Protein AF-A0A391P2V5-F1 (afdb_monomer_lite)

Radius of gyration: 25.5 Å; chains: 1; bounding box: 58×26×58 Å

Secondary structure (DSSP, 8-state):
--HHHHHHHHTS---HHHHHHHHHHHHH-TTS-TTTHHHHHHHHHHHHHHHHHHHHHHHHHHHHHHHHHHHHHHHHHHHHHHHHHHHHTT--HHHHHHHHHHHHHTT--SHHHHHHHHHHHHHHH-HHHHHHHHHHH--

pLDDT: mean 96.31, std 2.56, range [82.62, 98.31]

Structure (mmCIF, N/CA/C/O backbone):
data_AF-A0A391P2V5-F1
#
_entry.id   AF-A0A391P2V5-F1
#
loop_
_atom_site.group_PDB
_atom_site.id
_atom_site.type_symbol
_atom_site.label_atom_id
_atom_site.label_alt_id
_atom_site.label_comp_id
_atom_site.label_asym_id
_atom_site.label_entity_id
_atom_site.label_seq_id
_atom_site.pdbx_PDB_ins_code
_atom_site.Cartn_x
_atom_site.Cartn_y
_atom_site.Cartn_z
_atom_site.occupancy
_atom_site.B_iso_or_equiv
_atom_site.auth_seq_id
_atom_site.auth_comp_id
_atom_site.auth_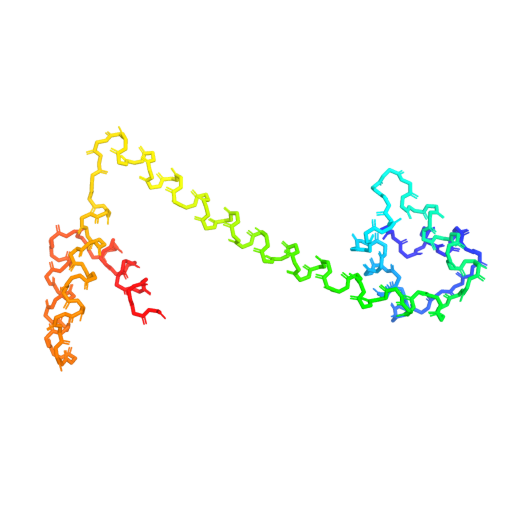asym_id
_atom_site.auth_atom_id
_atom_site.pdbx_PDB_model_num
ATOM 1 N N . MET A 1 1 ? -14.887 8.761 12.098 1.00 90.38 1 MET A N 1
ATOM 2 C CA . MET A 1 1 ? -15.874 9.767 12.563 1.00 90.38 1 MET A CA 1
ATOM 3 C C . MET A 1 1 ? -15.103 10.851 13.298 1.00 90.38 1 MET A C 1
ATOM 5 O O . MET A 1 1 ? -13.903 10.674 13.423 1.00 90.38 1 MET A O 1
ATOM 9 N N . MET A 1 2 ? -15.708 11.954 13.735 1.00 94.19 2 MET A N 1
ATOM 10 C CA . MET A 1 2 ? -14.992 12.908 14.600 1.00 94.19 2 MET A CA 1
ATOM 11 C C . MET A 1 2 ? -15.163 12.536 16.078 1.00 94.19 2 MET A C 1
ATOM 13 O O . MET A 1 2 ? -16.185 11.962 16.449 1.00 94.19 2 MET A O 1
ATOM 17 N N . LYS A 1 3 ? -14.200 12.907 16.931 1.00 96.12 3 LYS A N 1
ATOM 18 C CA . LYS A 1 3 ? -14.238 12.617 18.375 1.00 96.12 3 LYS A CA 1
ATOM 19 C C . LYS A 1 3 ? -15.517 13.103 19.054 1.00 96.12 3 LYS A C 1
ATOM 21 O O . LYS A 1 3 ? -16.189 12.305 19.697 1.00 96.12 3 LYS A O 1
ATOM 26 N N . HIS A 1 4 ? -15.899 14.358 18.820 1.00 95.94 4 HIS A N 1
ATOM 27 C CA . HIS A 1 4 ? -17.131 14.923 19.377 1.00 95.94 4 HIS A CA 1
ATOM 28 C C . HIS A 1 4 ? -18.381 14.136 18.943 1.00 95.94 4 HIS A C 1
ATOM 30 O O . HIS A 1 4 ? -19.249 13.880 19.766 1.00 95.94 4 HIS A O 1
ATOM 36 N N . GLU A 1 5 ? -18.452 13.668 17.684 1.00 95.19 5 GLU A N 1
ATOM 37 C CA . GLU A 1 5 ? -19.573 12.834 17.223 1.00 95.19 5 GLU A CA 1
ATOM 38 C C . GLU A 1 5 ? -19.644 11.522 18.018 1.00 95.19 5 GLU A C 1
ATOM 40 O O . GLU A 1 5 ? -20.732 11.027 18.308 1.00 95.19 5 GLU A O 1
ATOM 45 N N . PHE A 1 6 ? -18.491 10.928 18.343 1.00 96.69 6 PHE A N 1
ATOM 46 C CA . PHE A 1 6 ? -18.433 9.716 19.154 1.00 96.69 6 PHE A CA 1
ATOM 47 C C . PHE A 1 6 ? -18.879 9.992 20.592 1.00 96.69 6 PHE A C 1
ATOM 49 O O . PHE A 1 6 ? -19.740 9.276 21.100 1.00 96.69 6 PHE A O 1
ATOM 56 N N . GLU A 1 7 ? -18.344 11.040 21.220 1.00 97.44 7 GLU A N 1
ATOM 57 C CA . GLU A 1 7 ? -18.672 11.457 22.590 1.00 97.44 7 GLU A CA 1
ATOM 58 C C . GLU A 1 7 ? -20.165 11.767 22.749 1.00 97.44 7 GLU A C 1
ATOM 60 O O . GLU A 1 7 ? -20.793 11.261 23.677 1.00 97.44 7 GLU A O 1
ATOM 65 N N . GLU A 1 8 ? -20.773 12.486 21.800 1.00 96.62 8 GLU A N 1
ATOM 66 C CA . GLU A 1 8 ? -22.221 12.736 21.763 1.00 96.62 8 GLU A CA 1
ATOM 67 C C . GLU A 1 8 ? -23.029 11.433 21.697 1.00 96.62 8 GLU A C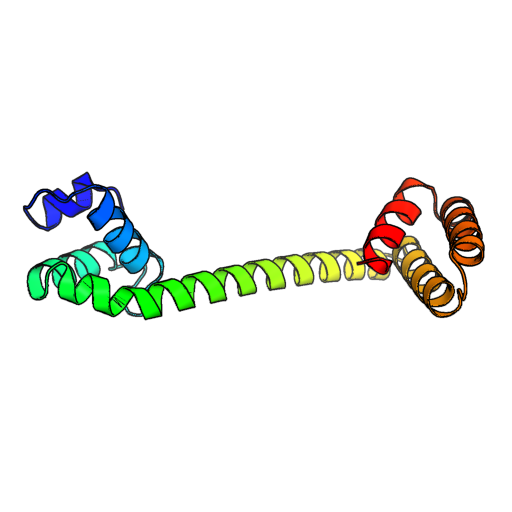 1
ATOM 69 O O . GLU A 1 8 ? -24.054 11.282 22.365 1.00 96.62 8 GLU A O 1
ATOM 74 N N . ARG A 1 9 ? -22.555 10.450 20.922 1.00 96.00 9 ARG A N 1
ATOM 75 C CA . ARG A 1 9 ? -23.214 9.143 20.804 1.00 96.00 9 ARG A CA 1
ATOM 76 C C . ARG A 1 9 ? -23.114 8.335 22.086 1.00 96.00 9 ARG A C 1
ATOM 78 O O . ARG A 1 9 ? -24.069 7.623 22.409 1.00 96.00 9 ARG A O 1
ATOM 85 N N . VAL A 1 10 ? -21.980 8.384 22.787 1.00 96.62 10 VAL A N 1
ATOM 86 C CA . VAL A 1 10 ? -21.749 7.590 24.005 1.00 96.62 10 VAL A CA 1
ATOM 87 C C . VAL A 1 10 ? -22.165 8.295 25.295 1.00 96.62 10 VAL A C 1
ATOM 89 O O . VAL A 1 10 ? -22.429 7.610 26.279 1.00 96.62 10 VAL A O 1
ATOM 92 N N . GLY A 1 11 ? -22.313 9.619 25.268 1.00 96.06 11 GLY A N 1
ATOM 93 C CA . GLY A 1 11 ? -22.687 10.449 26.413 1.00 96.06 11 GLY A CA 1
ATOM 94 C C . GLY A 1 11 ? -21.567 10.629 27.441 1.00 96.06 11 GLY A C 1
ATOM 95 O O . GLY A 1 11 ? -21.860 10.917 28.599 1.00 96.06 11 GLY A O 1
ATOM 96 N N . VAL A 1 12 ? -20.308 10.415 27.049 1.00 94.81 12 VAL A N 1
ATOM 97 C CA . VAL A 1 12 ? -19.128 10.550 27.918 1.00 94.81 12 VAL A CA 1
ATOM 98 C C . VAL A 1 12 ? -17.979 11.204 27.158 1.00 94.81 12 VAL A C 1
ATOM 100 O O . VAL A 1 12 ? -17.839 10.990 25.954 1.00 94.81 12 VAL A O 1
ATOM 103 N N . GLU A 1 13 ? -17.152 11.965 27.870 1.00 96.62 13 GLU A N 1
ATOM 104 C CA . GLU A 1 13 ? -15.888 12.481 27.340 1.00 96.62 13 GLU A CA 1
ATOM 105 C C . GLU A 1 13 ? -14.837 11.369 27.281 1.00 96.62 13 GLU A C 1
ATOM 107 O O . GLU A 1 13 ? -14.768 10.503 28.159 1.00 96.62 13 GLU A O 1
ATOM 112 N N . ILE A 1 14 ? -14.009 11.404 26.242 1.00 96.12 14 ILE A N 1
ATOM 113 C CA . ILE A 1 14 ? -12.975 10.412 25.962 1.00 96.12 14 ILE A CA 1
ATOM 114 C C . ILE A 1 14 ? -11.627 11.125 25.872 1.00 96.12 14 ILE A C 1
ATOM 116 O O . ILE A 1 14 ? -11.514 12.221 25.324 1.00 96.12 14 ILE A O 1
ATOM 120 N N . SER A 1 15 ? -10.558 10.522 26.387 1.00 97.00 15 SER A N 1
ATOM 121 C CA . SER A 1 15 ? -9.218 11.086 26.186 1.00 97.00 15 SER A CA 1
ATOM 122 C C . SER A 1 15 ? -8.771 10.943 24.725 1.00 97.00 15 SER A C 1
ATOM 124 O O . SER A 1 15 ? -9.153 9.992 24.049 1.00 97.00 15 SER A O 1
ATOM 126 N N . ASP A 1 16 ? -7.919 11.842 24.223 1.00 97.31 16 ASP A N 1
ATOM 127 C CA . ASP A 1 16 ? -7.436 11.754 22.830 1.00 97.31 16 ASP A CA 1
ATOM 128 C C . ASP A 1 16 ? -6.764 10.404 22.544 1.00 97.31 16 ASP A C 1
ATOM 130 O O . ASP A 1 16 ? -7.035 9.764 21.532 1.00 97.31 16 ASP A O 1
ATOM 134 N N . ARG A 1 17 ? -5.987 9.901 23.509 1.00 96.69 17 ARG A N 1
ATOM 135 C CA . ARG A 1 17 ? -5.327 8.595 23.422 1.00 96.69 17 ARG A CA 1
ATOM 136 C C . ARG A 1 17 ? -6.310 7.427 23.333 1.00 96.69 17 ARG A C 1
ATOM 138 O O . ARG A 1 17 ? -6.041 6.449 22.646 1.00 96.69 17 ARG A O 1
ATOM 145 N N . GLU A 1 18 ? -7.417 7.462 24.069 1.00 97.38 18 GLU A N 1
ATOM 146 C CA . GLU A 1 18 ? -8.441 6.415 23.963 1.00 97.38 18 GLU A CA 1
ATOM 147 C C . GLU A 1 18 ? -9.207 6.530 22.652 1.00 97.38 18 GLU A C 1
ATOM 149 O O . GLU A 1 18 ? -9.515 5.511 22.031 1.00 97.38 18 GLU A O 1
ATOM 154 N N . TYR A 1 19 ? -9.449 7.760 22.202 1.00 98.00 19 TYR A N 1
ATOM 155 C CA . TYR A 1 19 ? -10.103 8.016 20.934 1.00 98.00 19 TYR A CA 1
ATOM 156 C C . TYR A 1 19 ? -9.294 7.483 19.744 1.00 98.00 19 TYR A C 1
ATOM 158 O O . TYR A 1 19 ? -9.879 6.853 18.871 1.00 98.00 19 TYR A O 1
ATOM 166 N N . GLU A 1 20 ? -7.965 7.619 19.741 1.00 97.81 20 GLU A N 1
ATOM 167 C CA . GLU A 1 20 ? -7.093 7.021 18.713 1.00 97.81 20 GLU A CA 1
ATOM 168 C C . GLU A 1 20 ? -7.306 5.500 18.574 1.00 97.81 20 GLU A C 1
ATOM 170 O O . GLU A 1 20 ? -7.358 4.952 17.467 1.00 97.81 20 GLU A O 1
ATOM 175 N N . LEU A 1 21 ? -7.481 4.796 19.697 1.00 98.06 21 LEU A N 1
ATOM 176 C CA . LEU A 1 21 ? -7.740 3.353 19.697 1.00 98.06 21 LEU A CA 1
ATOM 177 C C . LEU A 1 21 ? -9.136 3.037 19.151 1.00 98.06 21 LEU A C 1
ATOM 179 O O . LEU A 1 21 ? -9.302 2.105 18.364 1.00 98.06 21 LEU A O 1
ATOM 183 N N . ILE A 1 22 ? -10.135 3.822 19.553 1.00 97.88 22 ILE A N 1
ATOM 184 C CA . ILE A 1 22 ? -11.514 3.693 19.072 1.00 97.88 22 ILE A CA 1
ATOM 185 C C . ILE A 1 22 ? -11.578 3.952 17.569 1.00 97.88 22 ILE A C 1
ATOM 187 O O . ILE A 1 22 ? -12.224 3.194 16.853 1.00 97.88 22 ILE A O 1
ATOM 191 N N . GLU A 1 23 ? -10.891 4.982 17.082 1.00 97.31 23 GLU A N 1
ATOM 192 C CA . GLU A 1 23 ? -10.823 5.328 15.666 1.00 97.31 23 GLU A CA 1
ATOM 193 C C . GLU A 1 23 ? -10.153 4.220 14.852 1.00 97.31 23 GLU A C 1
ATOM 195 O O . GLU A 1 23 ? -10.652 3.856 13.784 1.00 97.31 23 GLU A O 1
ATOM 200 N N . THR A 1 24 ? -9.080 3.629 15.379 1.00 97.38 24 THR A N 1
ATOM 201 C CA . THR A 1 24 ? -8.406 2.489 14.745 1.00 97.38 24 THR A CA 1
ATOM 202 C C . THR A 1 24 ? -9.361 1.303 14.602 1.00 97.38 24 THR A C 1
ATOM 204 O O . THR A 1 24 ? -9.510 0.762 13.506 1.00 97.38 24 THR A O 1
ATOM 207 N N . VAL A 1 25 ? -10.070 0.928 15.674 1.00 97.75 25 VAL A N 1
ATOM 208 C CA . VAL A 1 25 ? -11.057 -0.165 15.631 1.00 97.75 25 VAL A CA 1
ATOM 209 C C . VAL A 1 25 ? -12.214 0.180 14.694 1.00 97.75 25 VAL A C 1
ATOM 211 O O . VAL A 1 25 ? -12.557 -0.629 13.840 1.00 97.75 25 VAL A O 1
ATOM 214 N N . TYR A 1 26 ? -12.778 1.383 14.798 1.00 97.25 26 TYR A N 1
ATOM 215 C CA . TYR A 1 26 ? -13.857 1.869 13.935 1.00 97.25 26 TYR A CA 1
ATOM 216 C C . TYR A 1 26 ? -13.504 1.794 12.446 1.00 97.25 26 TYR A C 1
ATOM 218 O O . TYR A 1 26 ? -14.358 1.452 11.633 1.00 97.25 26 TYR A O 1
ATOM 226 N N . THR A 1 27 ? -12.261 2.122 12.095 1.00 95.88 27 THR A N 1
ATOM 227 C CA . THR A 1 27 ? -11.822 2.203 10.699 1.00 95.88 27 THR A CA 1
ATOM 228 C C . THR A 1 27 ? -11.470 0.835 10.128 1.00 95.88 27 THR A C 1
ATOM 230 O O . THR A 1 27 ? -11.770 0.566 8.968 1.00 95.88 27 THR A O 1
ATOM 233 N N . TRP A 1 28 ? -10.822 -0.025 10.919 1.00 97.19 28 TRP A N 1
ATOM 234 C CA . TRP A 1 28 ? -10.155 -1.214 10.382 1.00 97.19 28 TRP A CA 1
ATOM 235 C C . TRP A 1 28 ? -10.739 -2.542 10.850 1.00 97.19 28 TRP A C 1
ATOM 237 O O . TRP A 1 28 ? -10.433 -3.576 10.260 1.00 97.19 28 TRP A O 1
ATOM 247 N N . HIS A 1 29 ? -11.561 -2.572 11.897 1.00 97.31 29 HIS A N 1
ATOM 248 C CA . HIS A 1 29 ? -12.031 -3.846 12.425 1.00 97.31 29 HIS A CA 1
ATOM 249 C C . HIS A 1 29 ? -13.053 -4.514 11.481 1.00 97.31 29 HIS A C 1
ATOM 251 O O . HIS A 1 29 ? -14.091 -3.918 11.198 1.00 97.31 29 HIS A O 1
ATOM 257 N N . PRO A 1 30 ? -12.858 -5.785 11.069 1.00 94.94 30 PRO A N 1
ATOM 258 C CA . PRO A 1 30 ? -13.699 -6.449 10.059 1.00 94.94 30 PRO A CA 1
ATOM 259 C C . PRO A 1 30 ? -15.176 -6.600 10.436 1.00 94.94 30 PRO A C 1
ATOM 261 O O . PRO A 1 30 ? -16.031 -6.720 9.565 1.00 94.94 30 PRO A O 1
ATOM 264 N N . ALA A 1 31 ? -15.487 -6.632 11.733 1.00 93.69 31 ALA A N 1
ATOM 265 C CA . ALA A 1 31 ? -16.867 -6.730 12.213 1.00 93.69 31 ALA A CA 1
ATOM 266 C C . ALA A 1 31 ? -17.631 -5.389 12.180 1.00 93.69 31 ALA A C 1
ATOM 268 O O . ALA A 1 31 ? -18.824 -5.366 12.483 1.00 93.69 31 ALA A O 1
ATOM 269 N N . ILE A 1 32 ? -16.957 -4.280 11.855 1.00 93.75 32 ILE A N 1
ATOM 270 C CA . ILE A 1 32 ? -17.557 -2.949 11.757 1.00 93.75 32 ILE A CA 1
ATOM 271 C C . ILE A 1 32 ? -17.782 -2.636 10.279 1.00 93.75 32 ILE A C 1
ATOM 273 O O . ILE A 1 32 ? -16.867 -2.669 9.464 1.00 93.75 32 ILE A O 1
ATOM 277 N N . SER A 1 33 ? -19.037 -2.380 9.929 1.00 88.75 33 SER A N 1
ATOM 278 C CA . SER A 1 33 ? -19.476 -2.149 8.551 1.00 88.75 33 SER A CA 1
ATOM 279 C C . SER A 1 33 ? -19.362 -0.680 8.145 1.00 88.75 33 SER A C 1
ATOM 281 O O . SER A 1 33 ? -19.484 0.209 8.984 1.00 88.75 33 SER A O 1
ATOM 283 N N . GLU A 1 34 ? -19.239 -0.399 6.847 1.00 82.62 34 GLU A N 1
ATOM 284 C CA . GLU A 1 34 ? -19.192 0.985 6.346 1.00 82.62 34 GLU A CA 1
ATOM 285 C C . GLU A 1 34 ? -20.511 1.746 6.569 1.00 82.62 34 GLU A C 1
ATOM 287 O O . GLU A 1 34 ? -20.500 2.902 6.989 1.00 82.62 34 GLU A O 1
ATOM 292 N N . ALA A 1 35 ? -21.658 1.101 6.328 1.00 82.88 35 ALA A N 1
ATOM 293 C CA . ALA A 1 35 ? -22.967 1.756 6.401 1.00 82.88 35 ALA A CA 1
ATOM 294 C C . ALA A 1 35 ? -23.456 1.992 7.844 1.00 82.88 35 ALA A C 1
ATOM 296 O O . ALA A 1 35 ? -24.137 2.981 8.104 1.00 82.88 35 ALA A O 1
ATOM 297 N N . GLY A 1 36 ? -23.114 1.095 8.781 1.00 88.94 36 GLY A N 1
ATOM 298 C CA . GLY A 1 36 ? -23.583 1.126 10.176 1.00 88.94 36 GLY A CA 1
ATOM 299 C C . GLY A 1 36 ? -22.482 1.337 11.218 1.00 88.94 36 GLY A C 1
ATOM 300 O O . GLY A 1 36 ? -22.748 1.278 12.420 1.00 88.94 36 GLY A O 1
ATOM 301 N N . GLY A 1 37 ? -21.240 1.570 10.788 1.00 91.94 37 GLY A N 1
ATOM 302 C CA . GLY A 1 37 ? -20.071 1.506 11.663 1.00 91.94 37 GLY A CA 1
ATOM 303 C C . GLY A 1 37 ? -20.108 2.484 12.830 1.00 91.94 37 GLY A C 1
ATOM 304 O O . GLY A 1 37 ? -19.631 2.156 13.917 1.00 91.94 37 GLY A O 1
ATOM 305 N N . LYS A 1 38 ? -20.727 3.663 12.638 1.00 94.69 38 LYS A N 1
ATOM 306 C CA . LYS A 1 38 ? -20.816 4.687 13.689 1.00 94.69 38 LYS A CA 1
ATOM 307 C C . LYS A 1 38 ? -21.650 4.221 14.887 1.00 94.69 38 LYS A C 1
ATOM 309 O O . LYS A 1 38 ? -21.254 4.434 16.030 1.00 94.69 38 LYS A O 1
ATOM 314 N N . ASP A 1 39 ? -22.783 3.571 14.630 1.00 95.00 39 ASP A N 1
ATOM 315 C CA . ASP A 1 39 ? -23.654 3.036 15.682 1.00 95.00 39 ASP A CA 1
ATOM 316 C C . ASP A 1 39 ? -23.068 1.761 16.298 1.00 95.00 39 ASP A C 1
ATOM 318 O O . ASP A 1 39 ? -23.166 1.549 17.508 1.00 95.00 39 ASP A O 1
ATOM 322 N N . GLN A 1 40 ? -22.401 0.935 15.487 1.00 96.38 40 GLN A N 1
ATOM 323 C CA . GLN A 1 40 ? -21.760 -0.301 15.939 1.00 96.38 40 GLN A CA 1
ATOM 324 C C . GLN A 1 40 ? -20.643 -0.029 16.951 1.00 96.38 40 GLN A C 1
ATOM 326 O O . GLN A 1 40 ? -20.674 -0.589 18.046 1.00 96.38 40 GLN A O 1
ATOM 331 N N . ILE A 1 41 ? -19.693 0.863 16.640 1.00 97.00 41 ILE A N 1
ATOM 332 C CA . ILE A 1 41 ? -18.594 1.175 17.569 1.00 97.00 41 ILE A CA 1
ATOM 333 C C . ILE A 1 41 ? -19.103 1.830 18.859 1.00 97.00 41 ILE A C 1
ATOM 335 O O . ILE A 1 41 ? -18.634 1.489 19.945 1.00 97.00 41 ILE A O 1
ATOM 339 N N . ALA A 1 42 ? -20.110 2.707 18.770 1.00 96.94 42 ALA A N 1
ATOM 340 C CA . ALA A 1 42 ? -20.727 3.314 19.947 1.00 96.94 42 ALA A CA 1
ATOM 341 C C . ALA A 1 42 ? -21.432 2.261 20.819 1.00 96.94 42 ALA A C 1
ATOM 343 O O . ALA A 1 42 ? -21.314 2.292 22.042 1.00 96.94 42 ALA A O 1
ATOM 344 N N . THR A 1 43 ? -22.123 1.297 20.204 1.00 97.00 43 THR A N 1
ATOM 345 C CA . THR A 1 43 ? -22.784 0.190 20.914 1.00 97.00 43 THR A CA 1
ATOM 346 C C . THR A 1 43 ? -21.771 -0.717 21.608 1.00 97.00 43 THR A C 1
ATOM 348 O O . THR A 1 43 ? -21.950 -1.053 22.779 1.00 97.00 43 THR A O 1
ATOM 351 N N . LEU A 1 44 ? -20.680 -1.074 20.924 1.00 97.25 44 LEU A N 1
ATOM 352 C CA . LEU A 1 44 ? -19.586 -1.859 21.502 1.00 97.25 44 LEU A CA 1
ATOM 353 C C . LEU A 1 44 ? -18.979 -1.140 22.710 1.00 97.25 44 LEU A C 1
ATOM 355 O O . LEU A 1 44 ? -18.866 -1.727 23.785 1.00 97.25 44 LEU A O 1
ATOM 359 N N . TYR A 1 45 ? -18.680 0.153 22.572 1.00 97.81 45 TYR A N 1
ATOM 360 C CA . TYR A 1 45 ? -18.156 0.952 23.674 1.00 97.81 45 TYR A CA 1
ATOM 361 C C . TYR A 1 45 ? -19.133 1.036 24.854 1.00 97.81 45 TYR A C 1
ATOM 363 O O . TYR A 1 45 ? -18.738 0.794 25.989 1.00 97.81 45 TYR A O 1
ATOM 371 N N . LYS A 1 46 ? -20.422 1.302 24.613 1.00 97.50 46 LYS A N 1
ATOM 372 C CA . LYS A 1 46 ? -21.438 1.318 25.683 1.00 97.50 46 LYS A CA 1
ATOM 373 C C . LYS A 1 46 ? -21.576 -0.030 26.393 1.00 97.50 46 LYS A C 1
ATOM 375 O O . LYS A 1 46 ? -21.913 -0.059 27.570 1.00 97.50 46 LYS A O 1
ATOM 380 N N . THR A 1 47 ? -21.326 -1.130 25.685 1.00 96.88 47 THR A N 1
ATOM 381 C CA . THR A 1 47 ? -21.474 -2.490 26.221 1.00 96.88 47 THR A CA 1
ATOM 382 C C . THR A 1 47 ? -20.266 -2.923 27.049 1.00 96.88 47 THR A C 1
ATOM 384 O O . THR A 1 47 ? -20.433 -3.498 28.120 1.00 96.88 47 THR A O 1
ATOM 387 N N . GLY A 1 48 ? -19.048 -2.681 26.556 1.00 95.56 48 GLY A N 1
ATOM 388 C CA . GLY A 1 48 ? -17.825 -3.245 27.140 1.00 95.56 48 GLY A CA 1
ATOM 389 C C . GLY A 1 48 ? -16.714 -2.239 27.432 1.00 95.56 48 GLY A C 1
ATOM 390 O O . GLY A 1 48 ? -15.632 -2.643 27.861 1.00 95.56 48 GLY A O 1
ATOM 391 N N . GLY A 1 49 ? -16.959 -0.951 27.188 1.00 97.31 49 GLY A N 1
ATOM 392 C CA . GLY A 1 49 ? -16.008 0.140 27.377 1.00 97.31 49 GLY A CA 1
ATOM 393 C C . GLY A 1 49 ? -14.693 -0.062 26.625 1.00 97.31 49 GLY A C 1
ATOM 394 O O . GLY A 1 49 ? -14.582 -0.843 25.676 1.00 97.31 49 GLY A O 1
ATOM 395 N N . MET A 1 50 ? -13.652 0.617 27.107 1.00 97.50 50 MET A N 1
ATOM 396 C CA . MET A 1 50 ? -12.298 0.461 26.577 1.00 97.50 50 MET A CA 1
ATOM 397 C C . MET A 1 50 ? -11.718 -0.961 26.658 1.00 97.50 50 MET A C 1
ATOM 399 O O . MET A 1 50 ? -10.950 -1.294 25.756 1.00 97.50 50 MET A O 1
ATOM 403 N N . PRO A 1 51 ? -12.018 -1.819 27.658 1.00 98.25 51 PRO A N 1
ATOM 404 C CA . PRO A 1 51 ? -11.558 -3.210 27.643 1.00 98.25 51 PRO A CA 1
ATOM 405 C C . PRO A 1 51 ? -11.978 -3.976 26.384 1.00 98.25 51 PRO A C 1
ATOM 407 O O . PRO A 1 51 ? -11.138 -4.634 25.768 1.00 98.25 51 PRO A O 1
ATOM 410 N N . LEU A 1 52 ? -13.238 -3.832 25.954 1.00 98.06 52 LEU A N 1
ATOM 411 C CA . LEU A 1 52 ? -13.712 -4.457 24.718 1.00 98.06 52 LEU A CA 1
ATOM 412 C C . LEU A 1 52 ? -13.013 -3.858 23.493 1.00 98.06 52 LEU A C 1
ATOM 414 O O . LEU A 1 52 ? -12.475 -4.610 22.686 1.00 98.06 52 LEU A O 1
ATOM 418 N N . ILE A 1 53 ? -12.922 -2.527 23.395 1.00 98.25 53 ILE A N 1
ATOM 419 C CA . ILE A 1 53 ? -12.201 -1.859 22.294 1.00 98.25 53 ILE A CA 1
ATOM 420 C C . ILE A 1 53 ? -10.753 -2.352 22.196 1.00 98.25 53 ILE A C 1
ATOM 422 O O . ILE A 1 53 ? -10.287 -2.703 21.116 1.00 98.25 53 ILE A O 1
ATOM 426 N N . LYS A 1 54 ? -10.046 -2.452 23.327 1.00 98.19 54 LYS A N 1
ATOM 427 C CA . LYS A 1 54 ? -8.660 -2.932 23.365 1.00 98.19 54 LYS A CA 1
ATOM 428 C C . LYS A 1 54 ? -8.529 -4.378 22.895 1.00 98.19 54 LYS A C 1
ATOM 430 O O . LYS A 1 54 ? -7.578 -4.680 22.186 1.00 98.19 54 LYS A O 1
ATOM 435 N N . SER A 1 55 ? -9.485 -5.245 23.234 1.00 98.12 55 SER A N 1
ATOM 436 C CA . SER A 1 55 ? -9.497 -6.634 22.751 1.00 98.12 55 SER A CA 1
ATOM 437 C C . SER A 1 55 ? -9.669 -6.741 21.229 1.00 98.12 55 SER A C 1
ATOM 439 O O . SER A 1 55 ? -9.203 -7.697 20.620 1.00 98.12 55 SER A O 1
ATOM 441 N N . MET A 1 56 ? -10.287 -5.735 20.604 1.00 98.00 56 MET A N 1
ATOM 442 C CA . MET A 1 56 ? -10.518 -5.679 19.159 1.00 98.00 56 MET A CA 1
ATOM 443 C C . MET A 1 56 ? -9.330 -5.085 18.382 1.00 98.00 56 MET A C 1
ATOM 445 O O . MET A 1 56 ? -9.268 -5.215 17.160 1.00 98.00 56 MET A O 1
ATOM 449 N N . LEU A 1 57 ? -8.374 -4.436 19.056 1.00 98.06 57 LEU A N 1
ATOM 450 C CA . LEU A 1 57 ? -7.267 -3.743 18.386 1.00 98.06 57 LEU A CA 1
ATOM 451 C C . LEU A 1 57 ? -6.379 -4.674 17.568 1.00 98.06 57 LEU A C 1
ATOM 453 O O . LEU A 1 57 ? -5.912 -4.271 16.509 1.00 98.06 57 LEU A O 1
ATOM 457 N N . GLU A 1 58 ? -6.140 -5.899 18.036 1.00 98.00 58 GLU A N 1
ATOM 458 C CA . GLU A 1 58 ? -5.274 -6.844 17.327 1.00 98.00 58 GLU A CA 1
ATOM 459 C C . GLU A 1 58 ? -5.810 -7.131 15.919 1.00 98.00 58 GLU A C 1
ATOM 461 O O . GLU A 1 58 ? -5.102 -6.935 14.932 1.00 98.00 58 GLU A O 1
ATOM 466 N N . ALA A 1 59 ? -7.095 -7.478 15.809 1.00 98.12 59 ALA A N 1
ATOM 467 C CA . ALA A 1 59 ? -7.738 -7.724 14.522 1.00 98.12 59 ALA A CA 1
ATOM 468 C C . ALA A 1 59 ? -7.784 -6.467 13.636 1.00 98.12 59 ALA A C 1
ATOM 470 O O . ALA A 1 59 ? -7.579 -6.562 12.426 1.00 98.12 59 ALA A O 1
ATOM 471 N N . ALA A 1 60 ? -8.025 -5.290 14.226 1.00 98.19 60 ALA A N 1
ATOM 472 C CA . ALA A 1 60 ? -8.030 -4.023 13.496 1.00 98.19 60 ALA A CA 1
ATOM 473 C C . ALA A 1 60 ? -6.642 -3.686 12.918 1.00 98.19 60 ALA A C 1
ATOM 475 O O . ALA A 1 60 ? -6.532 -3.339 11.744 1.00 98.19 60 ALA A O 1
ATOM 476 N N . ASN A 1 61 ? -5.577 -3.848 13.706 1.00 98.19 61 ASN A N 1
ATOM 477 C CA . ASN A 1 61 ? -4.206 -3.593 13.260 1.00 98.19 61 ASN A CA 1
ATOM 478 C C . ASN A 1 61 ? -3.774 -4.568 12.160 1.00 98.19 61 ASN A C 1
ATOM 480 O O . ASN A 1 61 ? -3.242 -4.134 11.142 1.00 98.19 61 ASN A O 1
ATOM 484 N N . ILE A 1 62 ? -4.078 -5.863 12.310 1.00 98.31 62 ILE A N 1
ATOM 485 C CA . ILE A 1 62 ? -3.804 -6.861 11.264 1.00 98.31 62 ILE A CA 1
ATOM 486 C C . ILE A 1 62 ? -4.526 -6.486 9.965 1.00 98.31 62 ILE A C 1
ATOM 488 O O . ILE A 1 62 ? -3.931 -6.531 8.890 1.00 98.31 62 ILE A O 1
ATOM 492 N N . MET A 1 63 ? -5.796 -6.076 10.040 1.00 98.12 63 MET A N 1
ATOM 493 C CA . MET A 1 63 ? -6.545 -5.665 8.851 1.00 98.12 63 MET A CA 1
ATOM 494 C C . MET A 1 63 ? -5.958 -4.407 8.197 1.00 98.12 63 MET A C 1
ATOM 496 O O . MET A 1 63 ? -5.879 -4.331 6.971 1.00 98.12 63 MET A O 1
ATOM 500 N N . MET A 1 64 ? -5.514 -3.437 8.999 1.00 97.31 64 MET A N 1
ATOM 501 C CA . MET A 1 64 ? -4.841 -2.233 8.510 1.00 97.31 64 MET A CA 1
ATOM 502 C C . MET A 1 64 ? -3.555 -2.573 7.745 1.00 97.31 64 MET A C 1
ATOM 504 O O . MET A 1 64 ? -3.324 -2.037 6.656 1.00 97.31 64 MET A O 1
ATOM 508 N N . ASP A 1 65 ? -2.733 -3.472 8.286 1.00 98.12 65 ASP A N 1
ATOM 509 C CA . ASP A 1 65 ? -1.488 -3.901 7.647 1.00 98.12 65 ASP A CA 1
ATOM 510 C C . ASP A 1 65 ? -1.758 -4.686 6.356 1.00 98.12 65 ASP A C 1
ATOM 512 O O . ASP A 1 65 ? -1.175 -4.372 5.314 1.00 98.12 65 ASP A O 1
ATOM 516 N N . LEU A 1 66 ? -2.725 -5.609 6.368 1.00 98.19 66 LEU A N 1
ATOM 517 C CA . LEU A 1 66 ? -3.153 -6.332 5.167 1.00 98.19 66 LEU A CA 1
ATOM 518 C C . LEU A 1 66 ? -3.690 -5.389 4.083 1.00 98.19 66 LEU A C 1
ATOM 520 O O . LEU A 1 66 ? -3.381 -5.551 2.902 1.00 98.19 66 LEU A O 1
ATOM 524 N N . ASP A 1 67 ? -4.469 -4.370 4.448 1.00 97.06 67 ASP A N 1
ATOM 525 C CA . ASP A 1 67 ? -4.944 -3.374 3.490 1.00 97.06 67 ASP A CA 1
ATOM 526 C C . ASP A 1 67 ? -3.798 -2.512 2.931 1.00 97.06 67 ASP A C 1
ATOM 528 O O . ASP A 1 67 ? -3.780 -2.176 1.740 1.00 97.06 67 ASP A O 1
ATOM 532 N N . LYS A 1 68 ? -2.800 -2.180 3.756 1.00 97.38 68 LYS A N 1
ATOM 533 C CA . LYS A 1 68 ? -1.586 -1.487 3.309 1.00 97.38 68 LYS A CA 1
ATOM 534 C C . LYS A 1 68 ? -0.806 -2.338 2.307 1.00 97.38 68 LYS A C 1
ATOM 536 O O . LYS A 1 68 ? -0.422 -1.813 1.256 1.00 97.38 68 LYS A O 1
ATOM 541 N N . GLU A 1 69 ? -0.617 -3.627 2.581 1.00 98.19 69 GLU A N 1
ATOM 542 C CA . GLU A 1 69 ? -0.007 -4.584 1.650 1.00 98.19 69 GLU A CA 1
ATOM 543 C C . GLU A 1 69 ? -0.810 -4.683 0.350 1.00 98.19 69 GLU A C 1
ATOM 545 O O . GLU A 1 69 ? -0.255 -4.529 -0.742 1.00 98.19 69 GLU A O 1
ATOM 550 N N . ARG A 1 70 ? -2.138 -4.818 0.449 1.00 98.00 70 ARG A N 1
ATOM 551 C CA . ARG A 1 70 ? -3.054 -4.844 -0.698 1.00 98.00 70 ARG A CA 1
ATOM 552 C C . ARG A 1 70 ? -2.904 -3.596 -1.567 1.00 98.00 70 ARG A C 1
ATOM 554 O O . ARG A 1 70 ? -2.747 -3.703 -2.782 1.00 98.00 70 ARG A O 1
ATOM 561 N N . ARG A 1 71 ? -2.887 -2.401 -0.968 1.00 97.50 71 ARG A N 1
ATOM 562 C CA . ARG A 1 71 ? -2.686 -1.127 -1.686 1.00 97.50 71 ARG A CA 1
ATOM 563 C C . ARG A 1 71 ? -1.306 -1.024 -2.330 1.00 97.50 71 ARG A C 1
ATOM 565 O O . ARG A 1 71 ? -1.159 -0.380 -3.369 1.00 97.50 71 ARG A O 1
ATOM 572 N N . GLN A 1 72 ? -0.271 -1.603 -1.729 1.00 97.19 72 GLN A N 1
ATOM 573 C CA . GLN A 1 72 ? 1.052 -1.670 -2.353 1.00 97.19 72 GLN A CA 1
ATOM 574 C C . GLN A 1 72 ? 1.060 -2.638 -3.542 1.00 97.19 72 GLN A C 1
ATOM 576 O O . GLN A 1 72 ? 1.585 -2.288 -4.600 1.00 97.19 72 GLN A O 1
ATOM 581 N N . ALA A 1 73 ? 0.435 -3.808 -3.404 1.00 98.00 73 ALA A N 1
ATOM 582 C CA . ALA A 1 73 ? 0.306 -4.787 -4.476 1.00 98.00 73 ALA A CA 1
ATOM 583 C C . ALA A 1 73 ? -0.495 -4.230 -5.665 1.00 98.00 73 ALA A C 1
ATOM 585 O O . ALA A 1 73 ? -0.037 -4.333 -6.801 1.00 98.00 73 ALA A O 1
ATOM 586 N N . MET A 1 74 ? -1.620 -3.549 -5.416 1.00 97.75 74 MET A N 1
ATOM 587 C CA . MET A 1 74 ? -2.411 -2.896 -6.469 1.00 97.75 74 MET A CA 1
ATOM 588 C C . MET A 1 74 ? -1.601 -1.837 -7.225 1.00 97.75 74 MET A C 1
ATOM 590 O O . MET A 1 74 ? -1.599 -1.841 -8.451 1.00 97.75 74 MET A O 1
ATOM 594 N N . ARG A 1 75 ? -0.813 -1.008 -6.528 1.00 97.31 75 ARG A N 1
ATOM 595 C CA . ARG A 1 75 ? 0.088 -0.040 -7.183 1.00 97.31 75 ARG A CA 1
ATOM 596 C C . ARG A 1 75 ? 1.154 -0.712 -8.051 1.00 97.31 75 ARG A C 1
ATOM 598 O O . ARG A 1 75 ? 1.501 -0.200 -9.113 1.00 97.31 75 ARG A O 1
ATOM 605 N N . ARG A 1 76 ? 1.697 -1.857 -7.621 1.00 96.06 76 ARG A N 1
ATOM 606 C CA . ARG A 1 76 ? 2.637 -2.644 -8.443 1.00 96.06 76 ARG A CA 1
ATOM 607 C C . ARG A 1 76 ? 1.938 -3.209 -9.680 1.00 96.06 76 ARG A C 1
ATOM 609 O O . ARG A 1 76 ? 2.483 -3.109 -10.776 1.00 96.06 76 ARG A O 1
ATOM 616 N N . LEU A 1 77 ? 0.728 -3.737 -9.514 1.00 97.44 77 LEU A N 1
ATOM 617 C CA . LEU A 1 77 ? -0.086 -4.252 -10.611 1.00 97.44 77 LEU A CA 1
ATOM 618 C C . LEU A 1 77 ? -0.428 -3.155 -11.630 1.00 9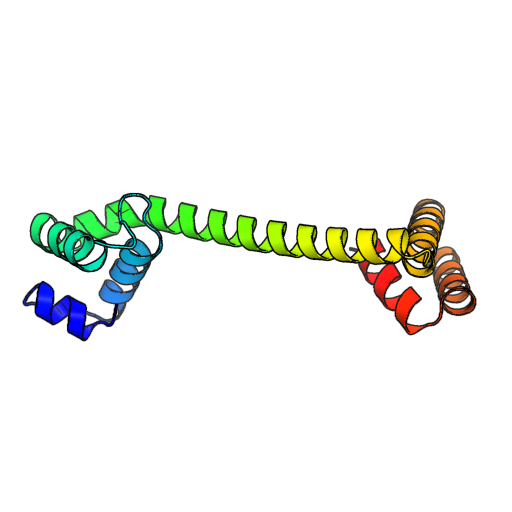7.44 77 LEU A C 1
ATOM 620 O O . LEU A 1 77 ? -0.296 -3.378 -12.827 1.00 97.44 77 LEU A O 1
ATOM 624 N N . GLU A 1 78 ? -0.789 -1.953 -11.180 1.00 97.88 78 GLU A N 1
ATOM 625 C CA . GLU A 1 78 ? -1.038 -0.798 -12.053 1.00 97.88 78 GLU A CA 1
ATOM 626 C C . GLU A 1 78 ? 0.191 -0.422 -12.886 1.00 97.88 78 GLU A C 1
ATOM 628 O O . GLU A 1 78 ? 0.068 -0.196 -14.091 1.00 97.88 78 GLU A O 1
ATOM 633 N N . LYS A 1 79 ? 1.389 -0.421 -12.283 1.00 95.44 79 LYS A N 1
ATOM 634 C CA . LYS A 1 79 ? 2.643 -0.191 -13.019 1.00 95.44 79 LYS A CA 1
ATOM 635 C C . LYS A 1 79 ? 2.868 -1.247 -14.101 1.00 95.44 79 LYS A C 1
ATOM 637 O O . LYS A 1 79 ? 3.226 -0.896 -15.223 1.00 95.44 79 LYS A O 1
ATOM 642 N N . ILE A 1 80 ? 2.637 -2.522 -13.787 1.00 96.81 80 ILE A N 1
ATOM 643 C CA . ILE A 1 80 ? 2.746 -3.620 -14.760 1.00 96.81 80 ILE A CA 1
ATOM 644 C C . ILE A 1 80 ? 1.719 -3.441 -15.883 1.00 96.81 80 ILE A C 1
ATOM 646 O O . ILE A 1 80 ? 2.077 -3.507 -17.054 1.00 96.81 80 ILE A O 1
ATOM 650 N N . ASN A 1 81 ? 0.466 -3.135 -15.549 1.00 97.81 81 ASN A N 1
ATOM 651 C CA . ASN A 1 81 ? -0.585 -2.895 -16.536 1.00 97.81 81 ASN A CA 1
ATOM 652 C C . ASN A 1 81 ? -0.264 -1.705 -17.451 1.00 97.81 81 ASN A C 1
ATOM 654 O O . ASN A 1 81 ? -0.553 -1.759 -18.644 1.00 97.81 81 ASN A O 1
ATOM 658 N N . SER A 1 82 ? 0.353 -0.644 -16.922 1.00 97.00 82 SER A N 1
ATOM 659 C CA . SER A 1 82 ? 0.837 0.479 -17.731 1.00 97.00 82 SER A CA 1
ATOM 660 C C . SER A 1 82 ? 1.899 0.025 -18.737 1.00 97.00 82 SER A C 1
ATOM 662 O O . SER A 1 82 ? 1.772 0.288 -19.930 1.00 97.00 82 SER A O 1
ATOM 664 N N . ARG A 1 83 ? 2.890 -0.753 -18.284 1.00 96.75 83 ARG A N 1
ATOM 665 C CA . ARG A 1 83 ? 3.944 -1.316 -19.145 1.00 96.75 83 ARG A CA 1
ATOM 666 C C . ARG A 1 83 ? 3.374 -2.234 -20.230 1.00 96.75 83 ARG A C 1
ATOM 668 O O . ARG A 1 83 ? 3.761 -2.124 -21.388 1.00 96.75 83 ARG A O 1
ATOM 675 N N . ILE A 1 84 ? 2.391 -3.073 -19.890 1.00 97.81 84 ILE A N 1
ATOM 676 C CA . ILE A 1 84 ? 1.676 -3.915 -20.865 1.00 97.81 84 ILE A CA 1
ATOM 677 C C . ILE A 1 84 ? 1.016 -3.057 -21.949 1.00 97.81 84 ILE A C 1
ATOM 679 O O . ILE A 1 84 ? 1.109 -3.397 -23.125 1.00 97.81 84 ILE A O 1
ATOM 683 N N . LYS A 1 85 ? 0.373 -1.940 -21.585 1.00 98.19 85 LYS A N 1
ATOM 684 C CA . LYS A 1 85 ? -0.249 -1.033 -22.564 1.00 98.19 85 LYS A CA 1
ATOM 685 C C . LYS A 1 85 ? 0.778 -0.411 -23.511 1.00 98.19 85 LYS A C 1
ATOM 687 O O . LYS A 1 85 ? 0.503 -0.334 -24.703 1.00 98.19 85 LYS A O 1
ATOM 692 N N . VAL A 1 86 ? 1.939 0.001 -22.998 1.00 97.75 86 VAL A N 1
ATOM 693 C CA . VAL A 1 86 ? 3.035 0.562 -23.812 1.00 97.75 86 VAL A CA 1
ATOM 694 C C . VAL A 1 86 ? 3.529 -0.469 -24.833 1.00 97.75 86 VAL A C 1
ATOM 696 O O . VAL A 1 86 ? 3.553 -0.187 -26.030 1.00 97.75 86 VAL A O 1
ATOM 699 N N . VAL A 1 87 ? 3.785 -1.702 -24.383 1.00 98.06 87 VAL A N 1
ATOM 700 C CA . VAL A 1 87 ? 4.200 -2.817 -25.252 1.00 98.06 87 VAL A CA 1
ATOM 701 C C . VAL A 1 87 ? 3.127 -3.175 -26.278 1.00 98.06 87 VAL A C 1
ATOM 703 O O . VAL A 1 87 ? 3.437 -3.375 -27.450 1.00 98.06 87 VAL A O 1
ATOM 706 N N . ALA A 1 88 ? 1.857 -3.229 -25.871 1.00 97.38 88 ALA A N 1
ATOM 707 C CA . ALA A 1 88 ? 0.742 -3.474 -26.783 1.00 97.38 88 ALA A CA 1
ATOM 708 C C . ALA A 1 88 ? 0.595 -2.361 -27.837 1.00 97.38 88 ALA A C 1
ATOM 710 O O . ALA A 1 88 ? 0.129 -2.624 -28.943 1.00 97.38 88 ALA A O 1
ATOM 711 N N . GLY A 1 89 ? 1.023 -1.138 -27.511 1.00 97.50 89 GLY A N 1
ATOM 712 C CA . GLY A 1 89 ? 1.145 -0.016 -28.442 1.00 97.50 89 GLY A CA 1
ATOM 713 C C . GLY A 1 89 ? 2.355 -0.094 -29.382 1.00 97.50 89 GLY A C 1
ATOM 714 O O . GLY A 1 89 ? 2.478 0.753 -30.263 1.00 97.50 89 GLY A O 1
ATOM 715 N N . GLY A 1 90 ? 3.226 -1.097 -29.227 1.00 97.25 90 GLY A N 1
ATOM 716 C CA . GLY A 1 90 ? 4.386 -1.353 -30.086 1.00 97.25 90 GLY A CA 1
ATOM 717 C C . GLY A 1 90 ? 5.711 -0.772 -29.586 1.00 97.25 90 GLY A C 1
ATOM 718 O O . GLY A 1 90 ? 6.743 -1.035 -30.202 1.00 97.25 90 GLY A O 1
ATOM 719 N N . ASP A 1 91 ? 5.718 -0.029 -28.477 1.00 97.75 91 ASP A N 1
ATOM 720 C CA . ASP A 1 91 ? 6.955 0.479 -27.884 1.00 97.75 91 ASP A CA 1
ATOM 721 C C . ASP A 1 91 ? 7.542 -0.547 -26.907 1.00 97.75 91 ASP A C 1
ATOM 723 O O . ASP A 1 91 ? 6.955 -0.884 -25.878 1.00 97.75 91 ASP A O 1
ATOM 727 N N . LEU A 1 92 ? 8.719 -1.066 -27.255 1.00 97.25 92 LEU A N 1
ATOM 728 C CA . LEU A 1 92 ? 9.434 -2.078 -26.478 1.00 97.25 92 LEU A CA 1
ATOM 729 C C . LEU A 1 92 ? 10.612 -1.495 -25.686 1.00 97.25 92 LEU A C 1
ATOM 731 O O . LEU A 1 92 ? 11.311 -2.252 -25.016 1.00 97.25 92 LEU A O 1
ATOM 735 N N . THR A 1 93 ? 10.860 -0.186 -25.772 1.00 97.25 93 THR A N 1
ATOM 736 C CA . THR A 1 93 ? 12.116 0.446 -25.340 1.00 97.25 93 THR A CA 1
ATOM 737 C C . THR A 1 93 ? 12.398 0.220 -23.854 1.00 97.25 93 THR A C 1
ATOM 739 O O . THR A 1 93 ? 13.481 -0.248 -23.498 1.00 97.25 93 THR A O 1
ATOM 742 N N . GLU A 1 94 ? 11.415 0.471 -22.980 1.00 96.69 94 GLU A N 1
ATOM 743 C CA . GLU A 1 94 ? 11.565 0.280 -21.528 1.00 96.69 94 GLU A CA 1
ATOM 744 C C . GLU A 1 94 ? 11.813 -1.193 -21.161 1.00 96.69 94 GLU A C 1
ATOM 746 O O . GLU A 1 94 ? 12.699 -1.494 -20.360 1.00 96.69 94 GLU A O 1
ATOM 751 N N . GLU A 1 95 ? 11.090 -2.132 -21.775 1.00 97.56 95 GLU A N 1
ATOM 752 C CA . GLU A 1 95 ? 11.247 -3.562 -21.480 1.00 97.56 95 GLU A CA 1
ATOM 753 C C . GLU A 1 95 ? 12.549 -4.144 -22.038 1.00 97.56 95 GLU A C 1
ATOM 755 O O . GLU A 1 95 ? 13.156 -5.017 -21.415 1.00 97.56 95 GLU A O 1
ATOM 760 N N . GLN A 1 96 ? 13.019 -3.648 -23.183 1.00 97.88 96 GLN A N 1
ATOM 761 C CA . GLN A 1 96 ? 14.326 -4.012 -23.727 1.00 97.88 96 GLN A CA 1
ATOM 762 C C . GLN A 1 96 ? 15.457 -3.485 -22.845 1.00 97.88 96 GLN A C 1
ATOM 764 O O . GLN A 1 96 ? 16.375 -4.245 -22.538 1.00 97.88 96 GLN A O 1
ATOM 769 N N . CYS A 1 97 ? 15.357 -2.234 -22.383 1.00 98.12 97 CYS A N 1
ATOM 770 C CA . CYS A 1 97 ? 16.294 -1.661 -21.420 1.00 98.12 97 CYS A CA 1
ATOM 771 C C . CYS A 1 97 ? 16.360 -2.509 -20.149 1.00 98.12 97 CYS A C 1
ATOM 773 O O . CYS A 1 97 ? 17.438 -2.932 -19.740 1.00 98.12 97 CYS A O 1
ATOM 775 N N . ARG A 1 98 ? 15.199 -2.849 -19.583 1.00 97.38 98 ARG A N 1
ATOM 776 C CA . ARG A 1 98 ? 15.071 -3.695 -18.391 1.00 97.38 98 ARG A CA 1
ATOM 777 C C . ARG A 1 98 ? 15.674 -5.081 -18.569 1.00 97.38 98 ARG A C 1
ATOM 779 O O . ARG A 1 98 ? 16.429 -5.529 -17.712 1.00 97.38 98 ARG A O 1
ATOM 786 N N . ARG A 1 99 ? 15.366 -5.758 -19.676 1.00 97.50 99 ARG A N 1
ATOM 787 C CA . ARG A 1 99 ? 15.917 -7.085 -19.981 1.00 97.50 99 ARG A CA 1
ATOM 788 C C . ARG A 1 99 ? 17.436 -7.043 -20.132 1.00 97.50 99 ARG A C 1
ATOM 790 O O . ARG A 1 99 ? 18.119 -7.915 -19.600 1.00 97.50 99 ARG A O 1
ATOM 797 N N . ASP A 1 100 ? 17.951 -6.058 -20.863 1.00 97.81 100 ASP A N 1
ATOM 798 C CA . ASP A 1 100 ? 19.389 -5.905 -21.073 1.00 97.81 100 ASP A CA 1
ATOM 799 C C . ASP A 1 100 ? 20.096 -5.573 -19.749 1.00 97.81 100 ASP A C 1
ATOM 801 O O . ASP A 1 100 ? 21.132 -6.164 -19.460 1.00 97.81 100 ASP A O 1
ATOM 805 N N . ALA A 1 101 ? 19.509 -4.702 -18.919 1.00 97.44 101 ALA A N 1
ATOM 806 C CA . ALA A 1 101 ? 20.049 -4.335 -17.613 1.00 97.44 101 ALA A CA 1
ATOM 807 C C . ALA A 1 101 ? 20.165 -5.537 -16.670 1.00 97.44 101 ALA A C 1
ATOM 809 O O . ALA A 1 101 ? 21.251 -5.781 -16.155 1.00 97.44 101 ALA A O 1
ATOM 810 N N . VAL A 1 102 ? 19.097 -6.329 -16.510 1.00 97.19 102 VAL A N 1
ATOM 811 C CA . VAL A 1 102 ? 19.126 -7.568 -15.706 1.00 97.19 102 VAL A CA 1
ATOM 812 C C . VAL A 1 102 ? 20.178 -8.534 -16.251 1.00 97.19 102 VAL A C 1
ATOM 814 O O . VAL A 1 102 ? 21.046 -8.994 -15.518 1.00 97.19 102 VAL A O 1
ATOM 817 N N . GLY A 1 103 ? 20.164 -8.784 -17.563 1.00 96.81 103 GLY A N 1
ATOM 818 C CA . GLY A 1 103 ? 21.096 -9.727 -18.178 1.00 96.81 103 GLY A CA 1
ATOM 819 C C . GLY A 1 103 ? 22.567 -9.298 -18.106 1.00 96.81 103 GLY A C 1
ATOM 820 O O . GLY A 1 103 ? 23.442 -10.161 -18.155 1.00 96.81 103 GLY A O 1
ATOM 821 N N . MET A 1 104 ? 22.854 -7.996 -18.031 1.00 96.81 104 MET A N 1
ATOM 822 C CA . MET A 1 104 ? 24.205 -7.465 -17.816 1.00 96.81 104 MET A CA 1
ATOM 823 C C . MET A 1 104 ? 24.595 -7.477 -16.341 1.00 96.81 104 MET A C 1
ATOM 825 O O . MET A 1 104 ? 25.733 -7.825 -16.035 1.00 96.81 104 MET A O 1
ATOM 829 N N . PHE A 1 105 ? 23.672 -7.138 -15.443 1.00 95.94 105 PHE A N 1
ATOM 830 C CA . PHE A 1 105 ? 23.899 -7.175 -14.002 1.00 95.94 105 PHE A CA 1
ATOM 831 C C . PHE A 1 105 ? 24.255 -8.590 -13.540 1.00 95.94 105 PHE A C 1
ATOM 833 O O . PHE A 1 105 ? 25.313 -8.786 -12.953 1.00 95.94 105 PHE A O 1
ATOM 840 N N . ASP A 1 106 ? 23.466 -9.590 -13.946 1.00 94.81 106 ASP A N 1
ATOM 841 C CA . ASP A 1 106 ? 23.689 -11.003 -13.604 1.00 94.81 106 ASP A CA 1
ATOM 842 C C . ASP A 1 106 ? 25.036 -11.553 -14.111 1.00 94.81 106 ASP A C 1
ATOM 844 O O . ASP A 1 106 ? 25.559 -12.530 -13.577 1.00 94.81 106 ASP A O 1
ATOM 848 N N . LYS A 1 107 ? 25.592 -10.961 -15.177 1.00 94.69 107 LYS A N 1
ATOM 849 C CA . LYS A 1 107 ? 26.870 -11.378 -15.783 1.00 94.69 107 LYS A CA 1
ATOM 850 C C . LYS A 1 107 ? 28.072 -10.586 -15.282 1.00 94.69 107 LYS A C 1
ATOM 852 O O . LYS A 1 107 ? 29.198 -10.981 -15.582 1.00 94.69 107 LYS A O 1
ATOM 857 N N . SER A 1 108 ? 27.843 -9.470 -14.598 1.00 93.69 108 SER A N 1
ATOM 858 C CA . SER A 1 108 ? 28.913 -8.608 -14.106 1.00 93.69 108 SER A CA 1
ATOM 859 C C . SER A 1 108 ? 29.545 -9.253 -12.878 1.00 93.69 108 SER A C 1
ATOM 861 O O . SER A 1 108 ? 28.868 -9.519 -11.889 1.00 93.69 108 SER A O 1
ATOM 863 N N . ASN A 1 109 ? 30.851 -9.497 -12.927 1.00 92.62 109 ASN A N 1
ATOM 864 C CA . ASN A 1 109 ? 31.605 -10.094 -11.822 1.00 92.62 109 ASN A CA 1
ATOM 865 C C . ASN A 1 109 ? 32.329 -9.040 -10.979 1.00 92.62 109 ASN A C 1
ATOM 867 O O . ASN A 1 109 ? 32.905 -9.370 -9.941 1.00 92.62 109 ASN A O 1
ATOM 871 N N . SER A 1 110 ? 32.314 -7.776 -11.411 1.00 95.19 110 SER A N 1
ATOM 872 C CA . SER A 1 110 ? 32.903 -6.667 -10.668 1.00 95.19 110 SER A CA 1
ATOM 873 C C . SER A 1 110 ? 32.112 -5.357 -10.809 1.00 95.19 110 SER A C 1
ATOM 875 O O . SER A 1 110 ? 31.360 -5.176 -11.775 1.00 95.19 110 SER A O 1
ATOM 877 N N . PRO A 1 111 ? 32.292 -4.405 -9.871 1.00 93.88 111 PRO A N 1
ATOM 878 C CA . PRO A 1 111 ? 31.715 -3.065 -9.971 1.00 93.88 111 PRO A CA 1
ATOM 879 C C . PRO A 1 111 ? 32.151 -2.296 -11.225 1.00 93.88 111 PRO A C 1
ATOM 881 O O . PRO A 1 111 ? 31.388 -1.478 -11.737 1.00 93.88 111 PRO A O 1
ATOM 884 N N . GLU A 1 112 ? 33.362 -2.545 -11.727 1.00 95.62 112 GLU A N 1
ATOM 885 C CA . GLU A 1 112 ? 33.883 -1.929 -12.949 1.00 95.62 112 GLU A CA 1
ATOM 886 C C . GLU A 1 112 ? 33.141 -2.445 -14.186 1.00 95.62 112 GLU A C 1
ATOM 888 O O . GLU A 1 112 ? 32.688 -1.640 -14.999 1.00 95.62 112 GLU A O 1
ATOM 893 N N . GLU A 1 113 ? 32.953 -3.766 -14.305 1.00 94.94 113 GLU A N 1
ATOM 894 C CA . GLU A 1 113 ? 32.154 -4.379 -15.378 1.00 94.94 113 GLU A CA 1
ATOM 895 C C . GLU A 1 113 ? 30.720 -3.840 -15.373 1.00 94.94 113 GLU A C 1
ATOM 897 O O . GLU A 1 113 ? 30.196 -3.440 -16.418 1.00 94.94 113 GLU A O 1
ATOM 902 N N . TRP A 1 114 ? 30.125 -3.726 -14.183 1.00 96.31 114 TRP A N 1
ATOM 903 C CA . TRP A 1 114 ? 28.805 -3.129 -14.040 1.00 96.31 114 TRP A CA 1
ATOM 904 C C . TRP A 1 114 ? 28.796 -1.636 -14.401 1.00 96.31 114 TRP A C 1
ATOM 906 O O . TRP A 1 114 ? 27.879 -1.155 -15.064 1.00 96.31 114 TRP A O 1
ATOM 916 N N . GLY A 1 115 ? 29.848 -0.892 -14.051 1.00 95.75 115 GLY A N 1
ATOM 917 C CA . GLY A 1 115 ? 30.035 0.500 -14.460 1.00 95.75 115 GLY A CA 1
ATOM 918 C C . GLY A 1 115 ? 29.988 0.685 -15.979 1.00 95.75 115 GLY A C 1
ATOM 919 O O . GLY A 1 115 ? 29.256 1.551 -16.466 1.00 95.75 115 GLY A O 1
ATOM 920 N N . TYR A 1 116 ? 30.690 -0.168 -16.730 1.00 95.50 116 TYR A N 1
ATOM 921 C CA . TYR A 1 116 ? 30.641 -0.156 -18.195 1.00 95.50 116 TYR A CA 1
ATOM 922 C C . TYR A 1 116 ? 29.256 -0.526 -18.737 1.00 95.50 116 TYR A C 1
ATOM 924 O O . TYR A 1 116 ? 28.776 0.113 -19.676 1.00 95.50 116 TYR A O 1
ATOM 932 N N . ALA A 1 117 ? 28.584 -1.508 -18.132 1.00 95.69 117 ALA A N 1
ATOM 933 C CA . ALA A 1 117 ? 27.221 -1.876 -18.506 1.00 95.69 117 ALA A CA 1
ATOM 934 C C . ALA A 1 117 ? 26.237 -0.708 -18.315 1.00 95.69 117 ALA A C 1
ATOM 936 O O . ALA A 1 117 ? 25.437 -0.428 -19.208 1.00 95.69 117 ALA A O 1
ATOM 937 N N . ARG A 1 118 ? 26.341 0.046 -17.213 1.00 96.81 118 ARG A N 1
ATOM 938 C CA . ARG A 1 118 ? 25.516 1.245 -16.978 1.00 96.81 118 ARG A CA 1
ATOM 939 C C . ARG A 1 118 ? 25.729 2.315 -18.050 1.00 96.81 118 ARG A C 1
ATOM 941 O O . ARG A 1 118 ? 24.753 2.842 -18.584 1.00 96.81 118 ARG A O 1
ATOM 948 N N . MET A 1 119 ? 26.982 2.591 -18.424 1.00 96.75 119 MET A N 1
ATOM 949 C CA . MET A 1 119 ? 27.297 3.533 -19.511 1.00 96.75 119 MET A CA 1
ATOM 950 C C . MET A 1 119 ? 26.721 3.072 -20.856 1.00 96.75 119 MET A C 1
ATOM 952 O O . MET A 1 119 ? 26.174 3.879 -21.614 1.00 96.75 119 MET A O 1
ATOM 956 N N . PHE A 1 120 ? 26.807 1.771 -21.148 1.00 96.81 120 PHE A N 1
ATOM 957 C CA . PHE A 1 120 ? 26.217 1.187 -22.350 1.00 96.81 120 PHE A CA 1
ATOM 958 C C . PHE A 1 120 ? 24.692 1.361 -22.374 1.00 96.81 120 PHE A C 1
ATOM 960 O O . PHE A 1 120 ? 24.141 1.809 -23.382 1.00 96.81 120 PHE A O 1
ATOM 967 N N . LEU A 1 121 ? 24.010 1.055 -21.266 1.00 97.69 121 LEU A N 1
ATOM 968 C CA . LEU A 1 121 ? 22.557 1.192 -21.146 1.00 97.69 121 LEU A CA 1
ATOM 969 C C . LEU A 1 121 ? 22.111 2.646 -21.337 1.00 97.69 121 LEU A C 1
ATOM 971 O O . LEU A 1 121 ? 21.188 2.888 -22.113 1.00 97.69 121 LEU A O 1
ATOM 975 N N . ALA A 1 122 ? 22.797 3.606 -20.709 1.00 97.56 122 ALA A N 1
ATOM 976 C CA . ALA A 1 122 ? 22.514 5.034 -20.866 1.00 97.56 122 ALA A CA 1
ATOM 977 C C . ALA A 1 122 ? 22.703 5.508 -22.314 1.00 97.56 122 ALA A C 1
ATOM 979 O O . ALA A 1 122 ? 21.875 6.247 -22.841 1.00 97.56 122 ALA A O 1
ATOM 980 N N . THR A 1 123 ? 23.747 5.023 -22.991 1.00 97.69 123 THR A N 1
ATOM 981 C CA . THR A 1 123 ? 24.002 5.351 -24.402 1.00 97.69 123 THR A CA 1
ATOM 982 C C . THR A 1 123 ? 22.921 4.780 -25.323 1.00 97.69 123 THR A C 1
ATOM 984 O O . THR A 1 123 ? 2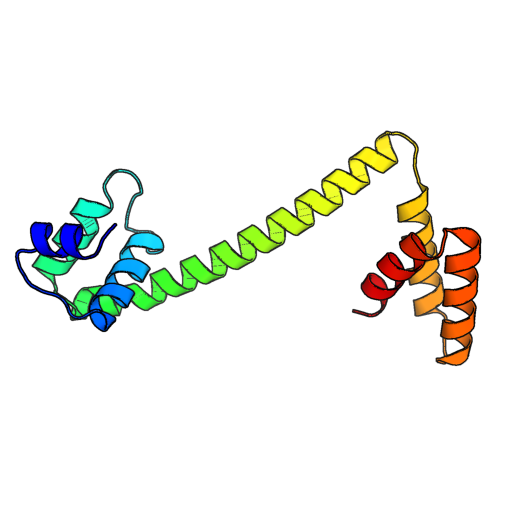2.502 5.438 -26.272 1.00 97.69 123 THR A O 1
ATOM 987 N N . LYS A 1 124 ? 22.462 3.551 -25.060 1.00 97.56 124 LYS A N 1
ATOM 988 C CA . LYS A 1 124 ? 21.506 2.838 -25.919 1.00 97.56 124 LYS A CA 1
ATOM 989 C C . LYS A 1 124 ? 20.056 3.283 -25.717 1.00 97.56 124 LYS A C 1
ATOM 991 O O . LYS A 1 124 ? 19.310 3.350 -26.688 1.00 97.56 124 LYS A O 1
ATOM 996 N N . TYR A 1 125 ? 19.656 3.542 -24.474 1.00 97.38 125 TYR A N 1
ATOM 997 C CA . TYR A 1 125 ? 18.255 3.756 -24.089 1.00 97.38 125 TYR A CA 1
ATOM 998 C C . TYR A 1 125 ? 17.960 5.172 -23.578 1.00 97.38 125 TYR A C 1
ATOM 1000 O O . TYR A 1 125 ? 16.803 5.494 -23.319 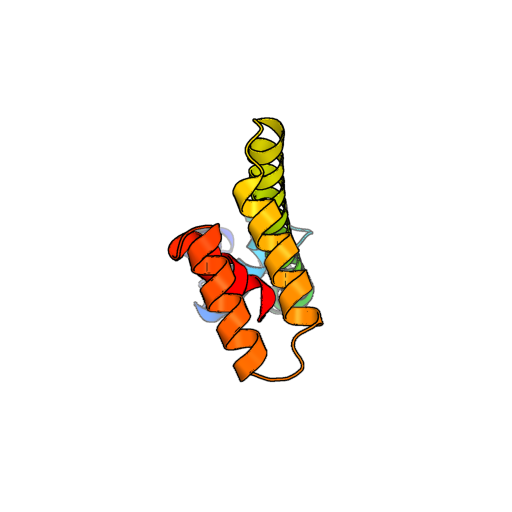1.00 97.38 125 TYR A O 1
ATOM 1008 N N . GLY A 1 126 ? 18.984 6.019 -23.456 1.00 97.62 126 GLY A N 1
ATOM 1009 C CA . GLY A 1 126 ? 18.887 7.339 -22.845 1.00 97.62 126 GLY A CA 1
ATOM 1010 C C . GLY A 1 126 ? 19.172 7.298 -21.344 1.00 97.62 126 GLY A C 1
ATOM 1011 O O . GLY A 1 126 ? 18.838 6.337 -20.649 1.00 97.62 126 GLY A O 1
ATOM 1012 N N . GLU A 1 127 ? 19.797 8.363 -20.842 1.00 96.00 127 GLU A N 1
ATOM 1013 C CA . GLU A 1 127 ? 20.288 8.456 -19.463 1.00 96.00 127 GLU A CA 1
ATOM 1014 C C . GLU A 1 127 ? 19.167 8.347 -18.421 1.00 96.00 127 GLU A C 1
ATOM 1016 O O . GLU A 1 127 ? 19.301 7.600 -17.453 1.00 96.00 127 GLU A O 1
ATOM 1021 N N . GLU A 1 128 ? 18.040 9.026 -18.642 1.00 97.12 128 GLU A N 1
ATOM 1022 C CA . GLU A 1 128 ? 16.907 9.035 -17.709 1.00 97.12 128 GLU A CA 1
ATOM 1023 C C . GLU A 1 128 ? 16.280 7.641 -17.555 1.00 97.12 128 GLU A C 1
ATOM 1025 O O . GLU A 1 128 ? 16.138 7.128 -16.442 1.00 97.12 128 GLU A O 1
ATOM 1030 N N . LEU A 1 129 ? 15.951 6.997 -18.681 1.00 96.25 129 LEU A N 1
ATOM 1031 C CA . LEU A 1 129 ? 15.347 5.667 -18.685 1.00 96.25 129 LEU A CA 1
ATOM 1032 C C . LEU A 1 129 ? 16.310 4.621 -18.119 1.00 96.25 129 LEU A C 1
ATOM 1034 O O . LEU A 1 129 ? 15.913 3.824 -17.268 1.00 96.25 129 LEU A O 1
ATOM 1038 N N . ALA A 1 130 ? 17.572 4.636 -18.554 1.00 97.12 130 ALA A N 1
ATOM 1039 C CA . ALA A 1 130 ? 18.573 3.697 -18.066 1.00 97.12 130 ALA A CA 1
ATOM 1040 C C . ALA A 1 130 ? 18.781 3.836 -16.555 1.00 97.12 130 ALA A C 1
ATOM 1042 O O . ALA A 1 130 ? 18.770 2.824 -15.862 1.00 97.12 130 ALA A O 1
ATOM 1043 N N . SER A 1 131 ? 18.895 5.062 -16.035 1.00 97.00 131 SER A N 1
ATOM 1044 C CA . SER A 1 131 ? 19.088 5.308 -14.599 1.00 97.00 131 SER A CA 1
ATOM 1045 C C . SER A 1 131 ? 17.924 4.767 -13.772 1.00 97.00 131 SER A C 1
ATOM 1047 O O . SER A 1 131 ? 18.142 4.018 -12.822 1.00 97.00 131 SER A O 1
ATOM 1049 N N . LYS A 1 132 ? 16.680 5.046 -14.191 1.00 96.25 132 LYS A N 1
ATOM 1050 C CA . LYS A 1 132 ? 15.477 4.496 -13.547 1.00 96.25 132 LYS A CA 1
ATOM 1051 C C . LYS A 1 132 ? 15.508 2.965 -13.504 1.00 96.25 132 LYS A C 1
ATOM 1053 O O . LYS A 1 132 ? 15.215 2.373 -12.471 1.00 96.25 132 LYS A O 1
ATOM 1058 N N . ILE A 1 133 ? 15.837 2.31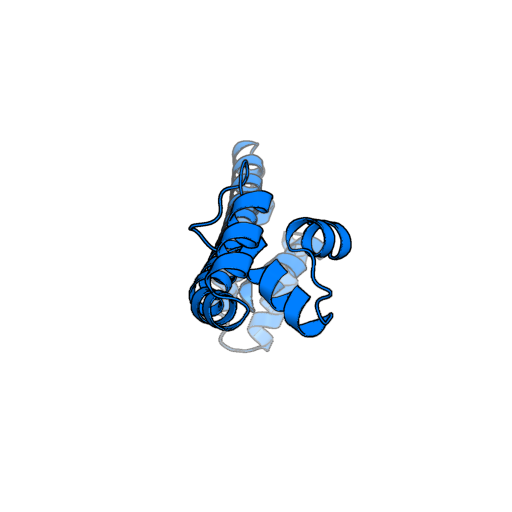7 -14.622 1.00 97.19 133 ILE A N 1
ATOM 1059 C CA . ILE A 1 133 ? 15.869 0.853 -14.713 1.00 97.19 133 ILE A CA 1
ATOM 1060 C C . ILE A 1 133 ? 17.013 0.256 -13.883 1.00 97.19 133 ILE A C 1
ATOM 1062 O O . ILE A 1 133 ? 16.806 -0.757 -13.222 1.00 97.19 133 ILE A O 1
ATOM 1066 N N . ILE A 1 134 ? 18.191 0.880 -13.884 1.00 96.25 134 ILE A N 1
ATOM 1067 C CA . ILE A 1 134 ? 19.350 0.466 -13.081 1.00 96.25 134 ILE A CA 1
ATOM 1068 C C . ILE A 1 134 ? 18.992 0.461 -11.592 1.00 96.25 134 ILE A C 1
ATOM 1070 O O . ILE A 1 134 ? 19.212 -0.546 -10.922 1.00 96.25 134 ILE A O 1
ATOM 1074 N N . GLU A 1 135 ? 18.349 1.521 -11.093 1.00 95.81 135 GLU A N 1
ATOM 1075 C CA . GLU A 1 135 ? 17.880 1.582 -9.702 1.00 95.81 135 GLU A CA 1
ATOM 1076 C C . GLU A 1 135 ? 16.867 0.484 -9.349 1.00 95.81 135 GLU A C 1
ATOM 1078 O O . GLU A 1 135 ? 16.695 0.157 -8.177 1.00 95.81 135 GLU A O 1
ATOM 1083 N N . GLU A 1 136 ? 16.122 -0.035 -10.326 1.00 93.31 136 GLU A N 1
ATOM 1084 C CA . GLU A 1 136 ? 15.187 -1.141 -10.110 1.00 93.31 136 GLU A CA 1
ATOM 1085 C C . GLU A 1 136 ? 15.892 -2.503 -10.077 1.00 93.31 136 GLU A C 1
ATOM 1087 O O . GLU A 1 136 ? 15.388 -3.405 -9.417 1.00 93.31 136 GLU A O 1
ATOM 1092 N N . VAL A 1 137 ? 17.028 -2.654 -10.767 1.00 93.62 137 VAL A N 1
ATOM 1093 C CA . VAL A 1 137 ? 17.824 -3.895 -10.806 1.00 93.62 137 VAL A CA 1
ATOM 1094 C C . VAL A 1 137 ? 18.740 -4.026 -9.585 1.00 93.62 137 VAL A C 1
ATOM 1096 O O . VAL A 1 137 ? 18.964 -5.132 -9.112 1.00 93.62 137 VAL A O 1
ATOM 1099 N N . GLU A 1 138 ? 19.246 -2.911 -9.054 1.00 92.12 138 GLU A N 1
ATOM 1100 C CA . GLU A 1 138 ? 20.143 -2.896 -7.886 1.00 92.12 138 GLU A CA 1
ATOM 1101 C C . GLU A 1 138 ? 19.413 -3.041 -6.528 1.00 92.12 138 GLU A C 1
ATOM 1103 O O . GLU A 1 138 ? 20.074 -3.133 -5.491 1.00 92.12 138 GLU A O 1
ATOM 1108 N N . LYS A 1 139 ? 18.072 -3.029 -6.512 1.00 85.19 139 LYS A N 1
ATOM 1109 C CA . LYS A 1 139 ? 17.230 -3.156 -5.304 1.00 85.19 139 LYS A CA 1
ATOM 1110 C C . LYS A 1 139 ? 16.899 -4.602 -4.966 1.00 85.19 139 LYS A C 1
ATOM 1112 O O . LYS A 1 139 ? 16.938 -4.919 -3.756 1.00 85.19 139 LYS A O 1
#

Sequence (139 aa):
MMKHEFEERVGVEISDREYELIETVYTWHPAISEAGGKDQIATLYKTGGMPLIKSMLEAANIMMDLDKERRQAMRRLEKINSRIKVVAGGDLTEEQCRRDAVGMFDKSNSPEEWGYARMFLATKYGEELASKIIEEVEK

Organism: NCBI:txid2316025

Foldseek 3Di:
DDQVLLCVLQVHHDDPVLVVLLVLCLVQQPVADPVCSSVVSSVQCNVPNSVSSVVRSVRSVVRVVVVVVVVVVVVVVVVVVVVVVCVVVVDCLLVVLLVQLLVQVVVDPDPVSNVVSLVVSCVRRNNVSSVVSNVVNVD